Protein AF-M8ECX6-F1 (afdb_monomer)

Foldseek 3Di:
DVVVVVVVVVVVVVLVVQQVVCVVVVHDSVVSVVCVVPVCPVDDPVVVVVVVVVVVVVVVVVVVVVVVVVVVVD

Sequence (74 aa):
MKSLLIFLFLTILSLLFAMAMDVLIGLGAPASLQNLANLFWIMSPAEYILVIFLLIVIVFHFAHTFKHAKETKR

Mean predicted aligned error: 8.44 Å

Solvent-accessible surface area (backbone atoms only — not comparable to full-atom values): 4271 Å² total; per-residue (Å²): 115,69,67,56,54,52,50,51,51,51,51,53,51,52,53,53,49,53,43,50,52,32,44,75,75,67,41,52,72,74,56,33,59,52,41,73,75,35,92,61,67,88,54,52,76,68,55,51,51,50,54,52,51,52,50,53,53,51,53,51,52,51,54,51,51,54,50,54,59,55,62,77,76,110

Structure (mmCIF, N/CA/C/O backbone):
data_AF-M8ECX6-F1
#
_entry.id   AF-M8ECX6-F1
#
loop_
_atom_site.group_PDB
_atom_site.id
_atom_site.type_symbol
_atom_site.label_atom_id
_atom_site.label_alt_id
_atom_site.label_comp_id
_atom_site.label_asym_id
_atom_site.label_entity_id
_atom_site.label_seq_id
_atom_site.pdbx_PDB_ins_code
_atom_site.Cartn_x
_atom_site.Cartn_y
_atom_site.Cartn_z
_atom_site.occupancy
_atom_site.B_iso_or_equiv
_atom_site.auth_seq_id
_atom_site.auth_comp_id
_atom_site.auth_asym_id
_atom_site.auth_atom_id
_atom_site.pdbx_PDB_model_num
ATOM 1 N N . MET A 1 1 ? 0.595 -21.603 19.100 1.00 63.94 1 MET A N 1
ATOM 2 C CA . MET A 1 1 ? 1.756 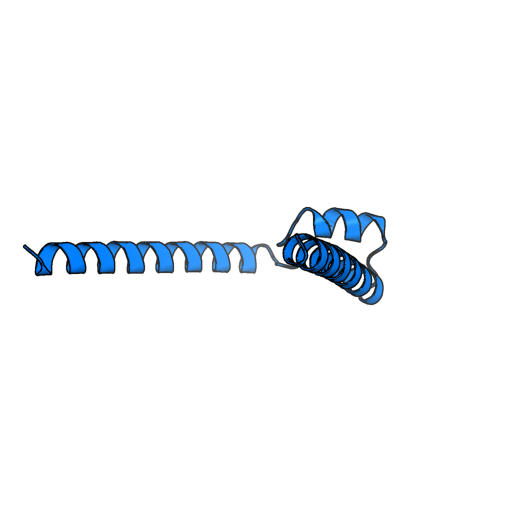-21.565 18.177 1.00 63.94 1 MET A CA 1
ATOM 3 C C . MET A 1 1 ? 1.426 -21.916 16.721 1.00 63.94 1 MET A C 1
ATOM 5 O O . MET A 1 1 ? 2.132 -21.443 15.846 1.00 63.94 1 MET A O 1
ATOM 9 N N . LYS A 1 2 ? 0.342 -22.654 16.422 1.00 78.06 2 LYS A N 1
ATOM 10 C CA . LYS A 1 2 ? -0.098 -22.921 15.032 1.00 78.06 2 LYS A CA 1
ATOM 11 C C . LYS A 1 2 ? -0.535 -21.658 14.271 1.00 78.06 2 LYS A C 1
ATOM 13 O O . LYS A 1 2 ? -0.237 -21.517 13.094 1.00 78.06 2 LYS A O 1
ATOM 18 N N . SER A 1 3 ? -1.181 -20.717 14.960 1.00 89.62 3 SER A N 1
ATOM 19 C CA . SER A 1 3 ? -1.619 -19.439 14.383 1.00 89.62 3 SER A CA 1
ATOM 20 C C . SER A 1 3 ? -0.463 -18.562 13.898 1.00 89.62 3 SER A C 1
ATOM 22 O O . SER A 1 3 ? -0.603 -17.902 12.878 1.00 89.62 3 SER A O 1
ATOM 24 N N . LEU A 1 4 ? 0.685 -18.586 14.583 1.00 94.56 4 LEU A N 1
ATOM 25 C CA . LEU A 1 4 ? 1.863 -17.805 14.194 1.00 94.56 4 LEU A CA 1
ATOM 26 C C . LEU A 1 4 ? 2.463 -18.326 12.880 1.00 94.56 4 LEU A C 1
ATOM 28 O O . LEU A 1 4 ? 2.795 -17.536 12.006 1.00 94.56 4 LEU A O 1
ATOM 32 N N . LEU A 1 5 ? 2.517 -19.649 12.708 1.00 94.44 5 LEU A N 1
ATOM 33 C CA . LEU A 1 5 ? 2.927 -20.288 11.453 1.00 94.44 5 LEU A CA 1
ATOM 34 C C . LEU A 1 5 ? 1.991 -19.939 10.291 1.00 94.44 5 LEU A C 1
ATOM 36 O O . LEU A 1 5 ? 2.463 -19.607 9.209 1.00 94.44 5 LEU A O 1
ATOM 40 N N . ILE A 1 6 ? 0.675 -19.970 10.525 1.00 94.69 6 ILE A N 1
ATOM 41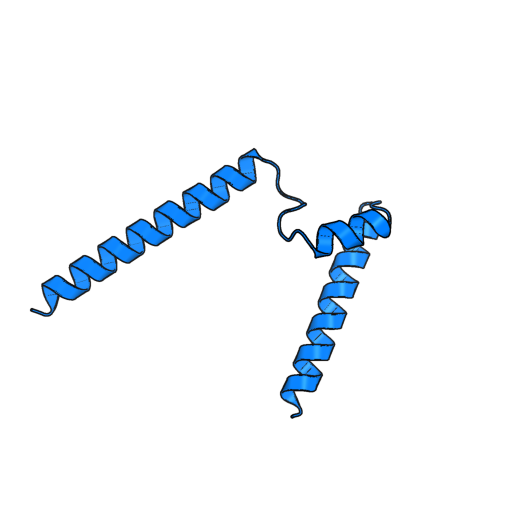 C CA . ILE A 1 6 ? -0.322 -19.586 9.514 1.00 94.69 6 ILE A CA 1
ATOM 42 C C . ILE A 1 6 ? -0.169 -18.106 9.149 1.00 94.69 6 ILE A C 1
ATOM 44 O O . ILE A 1 6 ? -0.174 -17.762 7.973 1.00 94.69 6 ILE A O 1
ATOM 48 N N . PHE A 1 7 ? 0.017 -17.235 10.141 1.00 95.50 7 PHE A N 1
ATOM 49 C CA . PHE A 1 7 ? 0.239 -15.809 9.917 1.00 95.50 7 PHE A CA 1
ATOM 50 C C . PHE A 1 7 ? 1.509 -15.548 9.097 1.00 95.50 7 PHE A C 1
ATOM 52 O O . PHE A 1 7 ? 1.470 -14.802 8.121 1.00 95.50 7 PHE A O 1
ATOM 59 N N . LEU A 1 8 ? 2.622 -16.198 9.450 1.00 95.88 8 LEU A N 1
ATOM 60 C CA . LEU A 1 8 ? 3.882 -16.082 8.716 1.00 95.88 8 LEU A CA 1
ATOM 61 C C . LEU A 1 8 ? 3.730 -16.567 7.269 1.00 95.88 8 LEU A C 1
ATOM 63 O O . LEU A 1 8 ? 4.159 -15.882 6.345 1.00 95.88 8 LEU A O 1
ATOM 67 N N . PHE A 1 9 ? 3.074 -17.712 7.070 1.00 96.44 9 PHE A N 1
ATOM 68 C CA . PHE A 1 9 ? 2.797 -18.253 5.742 1.00 96.44 9 PHE A CA 1
ATOM 69 C C . PHE A 1 9 ? 1.976 -17.278 4.893 1.00 96.44 9 PHE A C 1
ATOM 71 O O . PHE A 1 9 ? 2.361 -16.972 3.767 1.00 96.44 9 PHE A O 1
ATOM 78 N N . LEU A 1 10 ? 0.889 -16.733 5.448 1.00 96.50 10 LEU A N 1
ATOM 79 C CA . LEU A 1 10 ? 0.054 -15.746 4.762 1.00 96.50 10 LEU A CA 1
ATOM 80 C C . LEU A 1 10 ? 0.814 -14.453 4.449 1.00 96.50 10 LEU A C 1
ATOM 82 O O . LEU A 1 10 ? 0.591 -13.865 3.397 1.00 96.50 10 LEU A O 1
ATOM 86 N N . THR A 1 11 ? 1.728 -14.038 5.327 1.00 93.62 11 THR A N 1
ATOM 87 C CA . THR A 1 11 ? 2.553 -12.838 5.127 1.00 93.62 11 THR A CA 1
ATOM 88 C C . THR A 1 11 ? 3.539 -13.033 3.978 1.00 93.62 11 THR A C 1
ATOM 90 O O . THR A 1 11 ? 3.680 -12.169 3.122 1.00 93.62 11 THR A O 1
ATOM 93 N N . ILE A 1 12 ? 4.208 -14.185 3.911 1.00 95.25 12 ILE A N 1
ATOM 94 C CA . ILE A 1 12 ? 5.116 -14.496 2.798 1.00 95.25 12 ILE A CA 1
ATOM 95 C C . ILE A 1 12 ? 4.327 -14.610 1.491 1.00 95.25 12 ILE A C 1
ATOM 97 O O . ILE A 1 12 ? 4.753 -14.087 0.463 1.00 95.25 12 ILE A O 1
ATOM 101 N N . LEU A 1 13 ? 3.160 -15.257 1.532 1.00 96.69 13 LEU A N 1
ATOM 102 C CA . LEU A 1 13 ? 2.309 -15.422 0.361 1.00 96.69 13 LEU A CA 1
ATOM 103 C C . LEU A 1 13 ? 1.813 -14.074 -0.179 1.00 96.69 13 LEU A C 1
ATOM 105 O O . LEU A 1 13 ? 1.830 -13.870 -1.391 1.00 96.69 13 LEU A O 1
ATOM 109 N N . SER A 1 14 ? 1.418 -13.142 0.694 1.00 92.31 14 SER A N 1
ATOM 110 C CA . SER A 1 14 ? 0.982 -11.807 0.273 1.00 92.31 14 SER A CA 1
ATOM 111 C C . SER A 1 14 ? 2.127 -10.975 -0.306 1.00 92.31 14 SER A C 1
ATOM 113 O O . SER A 1 14 ? 1.927 -10.311 -1.321 1.00 92.31 14 SER A O 1
ATOM 115 N N . LEU A 1 15 ? 3.331 -11.058 0.272 1.00 91.19 15 LEU A N 1
ATOM 116 C CA . LEU A 1 15 ? 4.530 -10.400 -0.258 1.00 91.19 15 LEU A CA 1
ATOM 117 C C . LEU A 1 15 ? 4.879 -10.917 -1.659 1.00 91.19 15 LEU A C 1
ATOM 119 O O . LEU A 1 15 ? 5.077 -10.125 -2.576 1.00 91.19 15 LEU A O 1
ATOM 123 N N . LEU A 1 16 ? 4.902 -12.240 -1.846 1.00 92.94 16 LEU A N 1
ATOM 124 C CA . LEU A 1 16 ? 5.172 -12.851 -3.150 1.00 92.94 16 LEU A CA 1
ATOM 125 C C . LEU A 1 16 ? 4.105 -12.488 -4.181 1.00 92.94 16 LEU A C 1
ATOM 127 O O . LEU A 1 16 ? 4.437 -12.217 -5.332 1.00 92.94 16 LEU A O 1
ATOM 131 N N . PHE A 1 17 ? 2.837 -12.460 -3.772 1.00 92.88 17 PHE A N 1
ATOM 132 C CA . PHE A 1 17 ? 1.745 -12.053 -4.646 1.00 92.88 17 PHE A CA 1
ATOM 133 C C . PHE A 1 17 ? 1.886 -10.589 -5.083 1.00 92.88 17 PHE A C 1
ATOM 135 O O . PHE A 1 17 ? 1.761 -10.300 -6.270 1.00 92.88 17 PHE A O 1
ATOM 142 N N . ALA A 1 18 ? 2.214 -9.678 -4.161 1.00 89.19 18 ALA A N 1
ATOM 143 C CA . ALA A 1 18 ? 2.474 -8.276 -4.488 1.00 89.19 18 ALA A CA 1
ATOM 144 C C . ALA A 1 18 ? 3.637 -8.133 -5.485 1.00 89.19 18 ALA A C 1
ATOM 146 O O . ALA A 1 18 ? 3.492 -7.464 -6.505 1.00 89.19 18 ALA A O 1
ATOM 147 N N . MET A 1 19 ? 4.746 -8.846 -5.257 1.00 90.62 19 MET A N 1
ATOM 148 C CA . MET A 1 19 ? 5.883 -8.828 -6.183 1.00 90.62 19 MET A CA 1
ATOM 149 C C . MET A 1 19 ? 5.544 -9.414 -7.556 1.00 90.62 19 MET A C 1
ATOM 151 O O . MET A 1 19 ? 5.990 -8.898 -8.579 1.00 90.62 19 MET A O 1
ATOM 155 N N . ALA A 1 20 ? 4.747 -10.483 -7.603 1.00 91.88 20 ALA A N 1
ATOM 156 C CA . ALA A 1 20 ? 4.300 -11.072 -8.859 1.00 91.88 20 ALA A CA 1
ATOM 157 C C . ALA A 1 20 ? 3.440 -10.087 -9.664 1.00 91.88 20 ALA A C 1
ATOM 159 O O . ALA A 1 20 ? 3.624 -9.972 -10.873 1.00 91.88 20 ALA A O 1
ATOM 160 N N . MET A 1 21 ? 2.547 -9.346 -9.001 1.00 90.75 21 MET A N 1
ATOM 161 C CA . MET A 1 21 ? 1.740 -8.309 -9.649 1.00 90.75 21 MET A CA 1
ATOM 162 C C . MET A 1 21 ? 2.606 -7.184 -10.215 1.00 90.75 21 MET A C 1
ATOM 164 O O . MET A 1 21 ? 2.401 -6.789 -11.360 1.00 90.75 21 MET A O 1
ATOM 168 N N . ASP A 1 22 ? 3.610 -6.726 -9.466 1.00 89.19 22 ASP A N 1
ATOM 169 C CA . ASP A 1 22 ? 4.551 -5.712 -9.947 1.00 89.19 22 ASP A CA 1
ATOM 170 C C . ASP A 1 22 ? 5.270 -6.177 -11.222 1.00 89.19 22 ASP A C 1
ATOM 172 O O . ASP A 1 22 ? 5.309 -5.454 -12.220 1.00 89.19 22 ASP A O 1
ATOM 176 N N . VAL A 1 23 ? 5.767 -7.417 -11.229 1.00 89.12 23 VAL A N 1
ATOM 177 C CA . VAL A 1 23 ? 6.446 -8.002 -12.396 1.00 89.12 23 VAL A CA 1
ATOM 178 C C . VAL A 1 23 ? 5.499 -8.166 -13.588 1.00 89.12 23 VAL A C 1
ATOM 180 O O . VAL A 1 23 ? 5.897 -7.881 -14.716 1.00 89.12 23 VAL A O 1
ATOM 183 N N . LEU A 1 24 ? 4.245 -8.577 -13.369 1.00 91.69 24 LEU A N 1
ATOM 184 C CA . LEU A 1 24 ? 3.236 -8.701 -14.433 1.00 91.69 24 LEU A CA 1
ATOM 185 C C . LEU A 1 24 ? 2.890 -7.354 -15.080 1.00 91.69 24 LEU A C 1
ATOM 187 O O . LEU A 1 24 ? 2.595 -7.305 -16.272 1.00 91.69 24 LEU A O 1
ATOM 191 N N . ILE A 1 25 ? 2.961 -6.266 -14.312 1.00 89.31 25 ILE A N 1
ATOM 192 C CA . ILE A 1 25 ? 2.770 -4.890 -14.795 1.00 89.31 25 ILE A CA 1
ATOM 193 C C . ILE A 1 25 ? 4.052 -4.358 -15.478 1.00 89.31 25 ILE A C 1
ATOM 195 O O . ILE A 1 25 ? 4.069 -3.262 -16.035 1.00 89.31 25 ILE A O 1
ATOM 199 N N . GLY A 1 26 ? 5.125 -5.155 -15.508 1.00 89.31 26 GLY A N 1
ATOM 200 C CA . GLY A 1 26 ? 6.395 -4.821 -16.151 1.00 89.31 26 GLY A CA 1
ATOM 201 C C . GLY A 1 26 ? 7.359 -4.048 -15.253 1.00 89.31 26 GLY A C 1
ATOM 202 O O . GLY A 1 26 ? 8.377 -3.549 -15.737 1.00 89.31 26 GLY A O 1
ATOM 203 N N . LEU A 1 27 ? 7.078 -3.945 -13.951 1.00 85.88 27 LEU A N 1
ATOM 204 C CA . LEU A 1 27 ? 8.007 -3.353 -12.996 1.00 85.88 27 LEU A CA 1
ATOM 205 C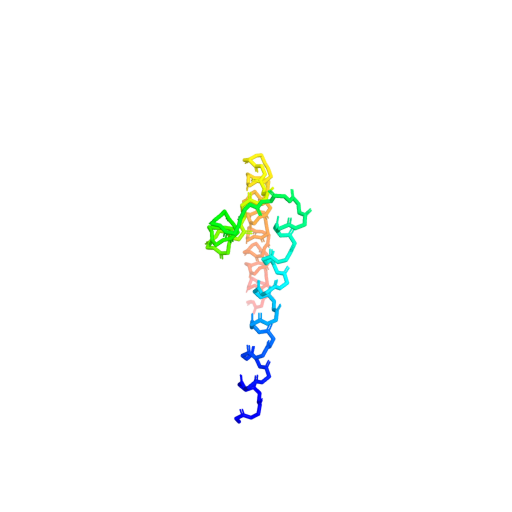 C . LEU A 1 27 ? 9.133 -4.347 -12.705 1.00 85.88 27 LEU A C 1
ATOM 207 O O . LEU A 1 27 ? 8.911 -5.521 -12.411 1.00 85.88 27 LEU A O 1
ATOM 211 N N . GLY A 1 28 ? 10.376 -3.875 -12.788 1.00 87.62 28 GLY A N 1
ATOM 212 C CA . GLY A 1 28 ? 11.532 -4.695 -12.442 1.00 87.62 28 GLY A CA 1
ATOM 213 C C . GLY A 1 28 ? 11.538 -5.077 -10.957 1.00 87.62 28 GLY A C 1
ATOM 214 O O . GLY A 1 28 ? 11.051 -4.330 -10.107 1.00 87.62 28 GLY A O 1
ATOM 215 N N . ALA A 1 29 ? 12.179 -6.200 -10.624 1.00 82.56 29 ALA A N 1
ATOM 216 C CA . ALA A 1 29 ? 12.330 -6.663 -9.239 1.00 82.56 29 ALA A CA 1
ATOM 217 C C . ALA A 1 29 ? 12.859 -5.591 -8.249 1.00 82.56 29 ALA A C 1
ATOM 219 O O . ALA A 1 29 ? 12.355 -5.540 -7.126 1.00 82.56 29 ALA A O 1
ATOM 220 N N . PRO A 1 30 ? 13.798 -4.689 -8.622 1.00 86.06 30 PRO A N 1
ATOM 221 C CA . PRO A 1 30 ? 14.240 -3.618 -7.725 1.00 86.06 30 PRO A CA 1
ATOM 222 C C . PRO A 1 30 ? 13.137 -2.605 -7.394 1.00 86.06 30 PRO A C 1
ATOM 224 O O . PRO A 1 30 ? 13.056 -2.140 -6.261 1.00 86.06 30 PRO A O 1
ATOM 227 N N . ALA A 1 31 ? 12.281 -2.276 -8.367 1.00 84.38 31 ALA A N 1
ATOM 228 C CA . ALA A 1 31 ? 11.159 -1.360 -8.166 1.00 84.38 31 ALA A CA 1
ATOM 229 C C . ALA A 1 31 ? 10.082 -2.004 -7.284 1.00 84.38 31 ALA A C 1
ATOM 231 O O . ALA A 1 31 ? 9.559 -1.362 -6.381 1.00 84.38 31 ALA A O 1
ATOM 232 N N . SER A 1 32 ? 9.838 -3.304 -7.459 1.00 86.19 32 SER A N 1
ATOM 233 C CA . SER A 1 32 ? 8.902 -4.049 -6.614 1.00 86.19 32 SER A CA 1
ATOM 234 C C . SER A 1 32 ? 9.312 -4.081 -5.131 1.00 86.19 32 SER A C 1
ATOM 236 O O . SER A 1 32 ? 8.488 -3.917 -4.233 1.00 86.19 32 SER A O 1
ATOM 238 N N . LEU A 1 33 ? 10.613 -4.195 -4.846 1.00 86.00 33 LEU A N 1
ATOM 239 C CA . LEU A 1 33 ? 11.137 -4.076 -3.479 1.00 86.00 33 LEU A CA 1
ATOM 240 C C . LEU A 1 33 ? 10.880 -2.692 -2.862 1.00 86.00 33 LEU A C 1
ATOM 242 O O . LEU A 1 33 ? 10.608 -2.597 -1.666 1.00 86.00 33 LEU A O 1
ATOM 246 N N . GLN A 1 34 ? 10.939 -1.623 -3.661 1.00 86.94 34 GLN A N 1
ATOM 247 C CA . GLN A 1 34 ? 10.600 -0.272 -3.201 1.00 86.94 34 GLN A CA 1
ATOM 248 C C . GLN A 1 34 ? 9.090 -0.116 -2.974 1.00 86.94 34 GLN A C 1
ATOM 250 O O . GLN A 1 34 ? 8.676 0.485 -1.983 1.00 86.94 34 GLN A O 1
ATOM 255 N N . ASN A 1 35 ? 8.272 -0.717 -3.836 1.00 87.62 35 ASN A N 1
ATOM 256 C CA . ASN A 1 35 ? 6.815 -0.742 -3.715 1.00 87.62 35 ASN A CA 1
ATOM 257 C 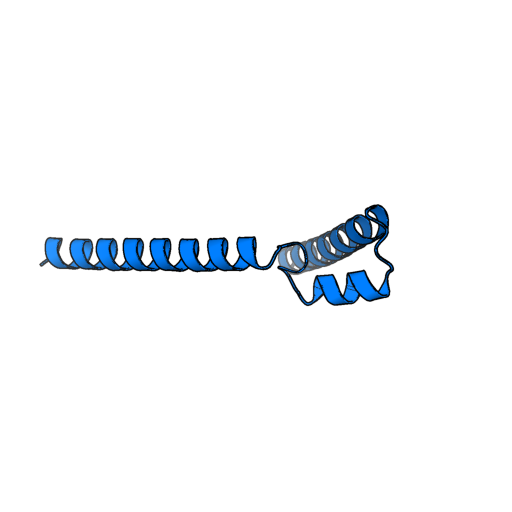C . ASN A 1 35 ? 6.343 -1.463 -2.447 1.00 87.62 35 ASN A C 1
ATOM 259 O O . ASN A 1 35 ? 5.413 -1.010 -1.785 1.00 87.62 35 ASN A O 1
ATOM 263 N N . LEU A 1 36 ? 7.027 -2.536 -2.046 1.00 85.69 36 LEU A N 1
ATOM 264 C CA . LEU A 1 36 ? 6.772 -3.220 -0.775 1.00 85.69 36 LEU A CA 1
ATOM 265 C C . LE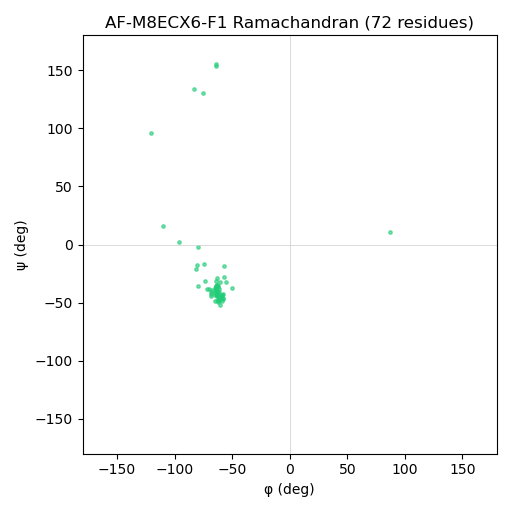U A 1 36 ? 6.986 -2.319 0.450 1.00 85.69 36 LEU A C 1
ATOM 267 O O . LEU A 1 36 ? 6.302 -2.481 1.459 1.00 85.69 36 LEU A O 1
ATOM 271 N N . ALA A 1 37 ? 7.921 -1.368 0.371 1.00 86.25 37 ALA A N 1
ATOM 272 C CA . ALA A 1 37 ? 8.177 -0.409 1.442 1.00 86.25 37 ALA A CA 1
ATOM 273 C C . ALA A 1 37 ? 7.188 0.773 1.438 1.00 86.25 37 ALA A C 1
ATOM 275 O O . ALA A 1 37 ? 7.013 1.424 2.468 1.00 86.25 37 ALA A O 1
ATOM 276 N N . ASN A 1 38 ? 6.529 1.047 0.308 1.00 84.06 38 ASN A N 1
ATOM 277 C CA . ASN A 1 38 ? 5.555 2.125 0.163 1.00 84.06 38 ASN A CA 1
ATOM 278 C C . ASN A 1 38 ? 4.180 1.581 -0.239 1.00 84.06 38 ASN A C 1
ATOM 280 O O . ASN A 1 38 ? 3.879 1.457 -1.419 1.00 84.06 38 ASN A O 1
ATOM 284 N N . LEU A 1 39 ? 3.296 1.367 0.738 1.00 75.69 39 LEU A N 1
ATOM 285 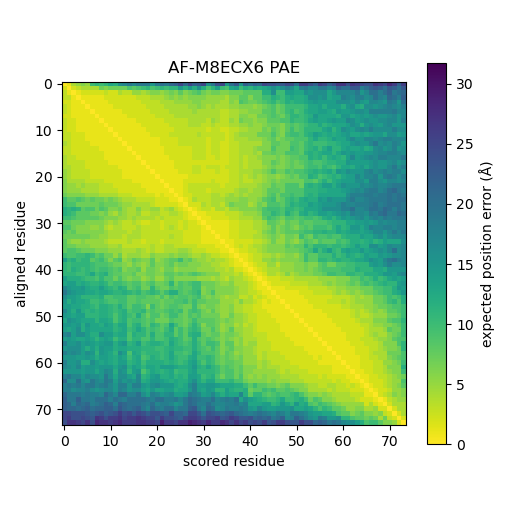C CA . LEU A 1 39 ? 1.940 0.845 0.510 1.00 75.69 39 LEU A CA 1
ATOM 286 C C . LEU A 1 39 ? 1.075 1.669 -0.466 1.00 75.69 39 LEU A C 1
ATOM 288 O O . LEU A 1 39 ? 0.079 1.155 -0.969 1.00 75.69 39 LEU A O 1
ATOM 292 N N . PHE A 1 40 ? 1.430 2.929 -0.726 1.00 81.31 40 PHE A N 1
ATOM 293 C CA . PHE A 1 40 ? 0.662 3.851 -1.567 1.00 81.31 40 PHE A CA 1
ATOM 294 C C . PHE A 1 40 ? 1.350 4.166 -2.899 1.00 81.31 40 PHE A C 1
ATOM 296 O O . PHE A 1 40 ? 0.978 5.126 -3.565 1.00 81.31 40 PHE A O 1
ATOM 303 N N . TRP A 1 41 ? 2.346 3.373 -3.304 1.00 78.88 41 TRP A N 1
ATOM 304 C CA . TRP A 1 41 ? 3.142 3.618 -4.513 1.00 78.88 41 TRP A CA 1
ATOM 305 C C . TRP A 1 41 ? 2.312 3.706 -5.807 1.00 78.88 41 TRP A C 1
ATOM 307 O O . TRP A 1 41 ? 2.711 4.391 -6.745 1.00 78.88 41 TRP A O 1
ATOM 317 N N . ILE A 1 42 ? 1.160 3.030 -5.849 1.00 80.56 42 ILE A N 1
ATOM 318 C CA . ILE A 1 42 ? 0.257 2.988 -7.008 1.00 80.56 42 ILE A CA 1
ATOM 319 C C . ILE A 1 42 ? -0.633 4.230 -7.119 1.00 80.56 42 ILE A C 1
ATOM 321 O O . ILE A 1 42 ? -1.205 4.477 -8.178 1.00 80.56 42 ILE A O 1
ATOM 325 N N . MET A 1 43 ? -0.770 4.999 -6.037 1.00 86.12 43 MET A N 1
ATOM 326 C CA . MET A 1 43 ? -1.666 6.148 -6.005 1.00 86.12 43 MET A CA 1
ATOM 327 C C . MET A 1 43 ? -1.002 7.377 -6.612 1.00 86.12 43 MET A C 1
ATOM 329 O O . MET A 1 43 ? 0.121 7.753 -6.275 1.00 86.12 43 MET A O 1
ATOM 333 N N . SER A 1 44 ? -1.750 8.066 -7.464 1.00 86.31 44 SER A N 1
ATOM 334 C CA . SER A 1 44 ? -1.408 9.408 -7.906 1.00 86.31 44 SER A CA 1
ATOM 335 C C . SER A 1 44 ? -1.427 10.397 -6.725 1.00 86.31 44 SER A C 1
ATOM 337 O O . SER A 1 44 ? -2.165 10.209 -5.751 1.00 86.31 44 SER A O 1
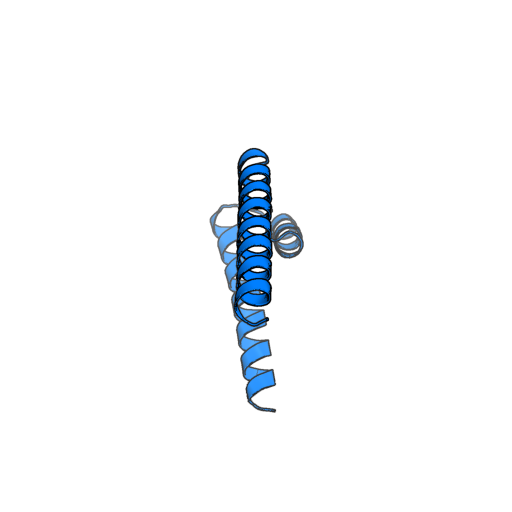ATOM 339 N N . PRO A 1 45 ? -0.682 11.515 -6.805 1.00 86.00 45 PRO A N 1
ATOM 340 C CA . PRO A 1 45 ? -0.705 12.542 -5.761 1.00 86.00 45 PRO A CA 1
ATOM 341 C C . PRO A 1 45 ? -2.114 13.076 -5.452 1.00 86.00 45 PRO A C 1
ATOM 343 O O . PRO A 1 45 ? -2.415 13.404 -4.306 1.00 86.00 45 PRO A O 1
ATOM 346 N N . ALA A 1 46 ? -2.995 13.134 -6.457 1.00 89.12 46 ALA A N 1
ATOM 347 C CA . ALA A 1 46 ? -4.382 13.561 -6.286 1.00 89.12 46 ALA A CA 1
ATOM 348 C C . ALA A 1 46 ? -5.200 12.555 -5.459 1.00 89.12 46 ALA A C 1
ATOM 350 O O . ALA A 1 46 ? -5.938 12.950 -4.556 1.00 89.12 46 ALA A O 1
ATOM 351 N N . GLU A 1 47 ? -5.035 11.256 -5.718 1.00 89.19 47 GLU A N 1
ATOM 352 C CA . GLU A 1 47 ? -5.678 10.193 -4.937 1.00 89.19 47 GLU A CA 1
ATOM 353 C C . GLU A 1 47 ? -5.185 10.195 -3.488 1.00 89.19 47 GLU A C 1
ATOM 355 O O . GLU A 1 47 ? -5.981 10.020 -2.567 1.00 89.19 47 GLU A O 1
ATOM 360 N N . TYR A 1 48 ? -3.905 10.501 -3.266 1.00 88.25 48 TYR A N 1
ATOM 361 C CA . TYR A 1 48 ? -3.342 10.634 -1.923 1.00 88.25 48 TYR A CA 1
ATOM 362 C C . TYR A 1 48 ? -4.045 11.732 -1.109 1.00 88.25 48 TYR A C 1
ATOM 364 O O . TYR A 1 48 ? -4.435 11.523 0.042 1.00 88.25 48 TYR A O 1
ATOM 372 N N . ILE A 1 49 ? -4.275 12.894 -1.729 1.00 91.69 49 ILE A N 1
ATOM 373 C CA . ILE A 1 49 ? -5.005 14.010 -1.113 1.00 91.69 49 ILE A CA 1
ATOM 374 C C . ILE A 1 49 ? -6.448 13.603 -0.791 1.00 91.69 49 ILE A C 1
ATOM 376 O O . ILE A 1 49 ? -6.943 13.921 0.291 1.00 91.69 49 ILE A O 1
ATOM 380 N N . LEU A 1 50 ? -7.112 12.869 -1.689 1.00 94.44 50 LEU A N 1
ATOM 381 C CA . LEU A 1 50 ? -8.477 12.385 -1.467 1.00 94.44 50 LEU A CA 1
ATOM 382 C C . LEU A 1 50 ? -8.563 11.414 -0.285 1.00 94.44 50 LEU A C 1
ATOM 384 O O . LEU A 1 50 ? -9.465 11.544 0.541 1.00 94.44 50 LEU A O 1
ATOM 388 N N . VAL A 1 51 ? -7.618 10.478 -0.164 1.00 91.7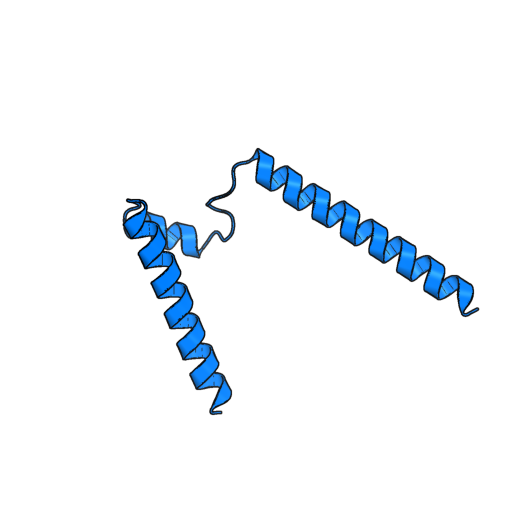5 51 VAL A N 1
ATOM 389 C CA . VAL A 1 51 ? -7.565 9.525 0.958 1.00 91.75 51 VAL A CA 1
ATOM 390 C C . VAL A 1 51 ? -7.342 10.253 2.285 1.00 91.75 51 VAL A C 1
ATOM 392 O O . VAL A 1 51 ? -8.026 9.964 3.268 1.00 91.75 51 VAL A O 1
ATOM 395 N N . ILE A 1 52 ? -6.437 11.237 2.317 1.00 91.75 52 ILE A N 1
ATOM 396 C CA . ILE A 1 52 ? -6.206 12.069 3.507 1.00 91.75 52 ILE A CA 1
ATOM 397 C C . ILE A 1 52 ? -7.470 12.847 3.876 1.00 91.75 52 ILE A C 1
ATOM 399 O O . ILE A 1 52 ? -7.872 12.861 5.040 1.00 91.75 52 ILE A O 1
ATOM 403 N N . PHE A 1 53 ? -8.119 13.473 2.895 1.00 95.56 53 PHE A N 1
ATOM 404 C CA . PHE A 1 53 ? -9.350 14.221 3.121 1.00 95.56 53 PHE A CA 1
ATOM 405 C C . PHE A 1 53 ? -10.459 13.323 3.684 1.00 95.56 53 PHE A C 1
ATOM 407 O O . PHE A 1 53 ? -11.096 13.673 4.678 1.00 95.56 53 PHE A O 1
ATOM 414 N N . LEU A 1 54 ? -10.638 12.131 3.109 1.00 95.50 54 LEU A N 1
ATOM 415 C CA . LEU A 1 54 ? -11.593 11.135 3.590 1.00 95.50 54 LEU A CA 1
ATOM 416 C C . LEU A 1 54 ? -11.309 10.741 5.049 1.00 95.50 54 LEU A C 1
ATOM 418 O O . LEU A 1 54 ? -12.226 10.721 5.869 1.00 95.50 54 LEU A O 1
ATOM 422 N N . LEU A 1 55 ? -10.044 10.480 5.394 1.00 94.62 55 LEU A N 1
ATOM 423 C CA . LEU A 1 55 ? -9.630 10.164 6.764 1.00 94.62 55 LEU A CA 1
ATOM 424 C C . LEU A 1 55 ? -9.986 11.286 7.745 1.00 94.62 55 LEU A C 1
ATOM 426 O O . LEU A 1 55 ? -10.519 11.006 8.818 1.00 94.62 55 LEU A O 1
ATOM 430 N N . ILE A 1 56 ? -9.753 12.548 7.375 1.00 96.31 56 ILE A N 1
ATOM 431 C CA . ILE A 1 56 ? -10.104 13.708 8.208 1.00 96.31 56 ILE A CA 1
ATOM 432 C C . ILE A 1 56 ? -11.616 13.765 8.445 1.00 96.31 56 ILE A C 1
ATOM 434 O O . ILE A 1 56 ? -12.051 13.930 9.586 1.00 96.31 56 ILE A O 1
ATOM 438 N N . VAL A 1 57 ? -12.421 13.593 7.392 1.00 96.25 57 VAL A N 1
ATOM 439 C CA . VAL A 1 57 ? -13.889 13.602 7.492 1.00 96.25 57 VAL A CA 1
ATOM 440 C C . VAL A 1 57 ? -14.379 12.489 8.415 1.00 96.25 57 VAL A C 1
ATOM 442 O O . VAL A 1 57 ? -15.206 12.741 9.292 1.00 96.25 57 VAL A O 1
ATOM 445 N N . ILE A 1 58 ? -13.842 11.276 8.265 1.00 95.94 58 ILE A N 1
ATOM 446 C CA . ILE A 1 58 ? -14.187 10.130 9.112 1.00 95.94 58 ILE A CA 1
ATOM 447 C C . ILE A 1 58 ? -13.840 10.432 10.572 1.00 95.94 58 ILE A C 1
ATOM 449 O O . ILE A 1 58 ? -14.705 10.323 11.438 1.00 95.94 58 ILE A O 1
ATOM 453 N N . VAL A 1 59 ? -12.608 10.864 10.859 1.00 95.69 59 VAL A N 1
ATOM 454 C CA . VAL A 1 59 ? -12.171 11.178 12.228 1.00 95.69 59 VAL A CA 1
ATOM 455 C C . VAL A 1 59 ? -13.041 12.270 12.847 1.00 95.69 59 VAL A C 1
ATOM 457 O O . VAL A 1 59 ? -13.468 12.130 13.992 1.00 95.69 59 VAL A O 1
ATOM 460 N N . PHE A 1 60 ? -13.359 13.325 12.096 1.00 95.56 60 PHE A N 1
ATOM 461 C CA . PHE A 1 60 ? -14.215 14.405 12.579 1.00 95.56 60 PHE A CA 1
ATOM 462 C C . PHE A 1 60 ? -15.641 13.922 12.863 1.00 95.56 60 PHE A C 1
ATOM 464 O O . PHE A 1 60 ? -16.209 14.233 13.911 1.00 95.56 60 PHE A O 1
ATOM 471 N N . HIS A 1 61 ? -16.208 13.111 11.969 1.00 93.88 61 HIS A N 1
ATOM 472 C CA . HIS A 1 61 ? -17.540 12.543 12.142 1.00 93.88 61 HIS A CA 1
ATOM 473 C C . HIS A 1 61 ? -17.616 11.615 13.361 1.00 93.88 61 HIS A C 1
ATOM 475 O O . HIS A 1 61 ? -18.550 11.714 14.163 1.00 93.88 61 HIS A O 1
ATOM 481 N N . PHE A 1 62 ? -16.610 10.758 13.549 1.00 93.31 62 PHE A N 1
ATOM 482 C CA . PHE A 1 62 ? -16.506 9.915 14.736 1.00 93.31 62 PHE A CA 1
ATOM 483 C C . PHE A 1 62 ? -16.344 10.761 15.998 1.00 93.31 62 PHE A C 1
ATOM 485 O O . PHE A 1 62 ? -17.092 10.558 16.949 1.00 93.31 62 PHE A O 1
ATOM 492 N N . ALA A 1 63 ? -15.442 11.746 16.013 1.00 91.81 63 ALA A N 1
ATOM 493 C CA . ALA A 1 63 ? -15.239 12.625 17.165 1.00 91.81 63 ALA A CA 1
ATOM 494 C C . ALA A 1 63 ? -16.525 13.371 17.559 1.00 91.81 63 ALA A C 1
ATOM 496 O O . ALA A 1 63 ? -16.871 13.437 18.740 1.00 91.81 63 ALA A O 1
ATOM 497 N N . HIS A 1 64 ? -17.269 13.874 16.573 1.00 90.69 64 HIS A N 1
ATOM 498 C CA . HIS A 1 64 ? -18.565 14.509 16.785 1.00 90.69 64 HIS A CA 1
ATOM 499 C C . HIS A 1 64 ? -19.585 13.522 17.371 1.00 90.69 64 HIS A C 1
ATOM 501 O O . HIS A 1 64 ? -20.203 13.804 18.395 1.00 90.69 64 HIS A O 1
ATOM 507 N N . THR A 1 65 ? -19.713 12.332 16.783 1.00 89.50 65 THR A N 1
ATOM 508 C CA . THR A 1 65 ? -20.632 11.285 17.259 1.00 89.50 65 THR A CA 1
ATOM 509 C C . THR A 1 65 ? -20.295 10.825 18.681 1.00 89.50 65 THR A C 1
ATOM 511 O O . THR A 1 65 ? -21.187 10.690 19.517 1.00 89.50 65 THR A O 1
ATOM 514 N N . PHE A 1 66 ? -19.009 10.663 19.007 1.00 87.44 66 PHE A N 1
ATOM 515 C CA . PHE A 1 66 ? -18.553 10.349 20.364 1.00 87.44 66 PHE A CA 1
ATOM 516 C C . PHE A 1 66 ? -18.859 11.470 21.363 1.00 87.44 66 PHE A C 1
ATOM 518 O O . PHE A 1 66 ? -19.193 11.181 22.514 1.00 87.44 66 PHE A O 1
ATOM 525 N N . LYS A 1 67 ? -18.778 12.740 20.945 1.00 84.81 67 LYS A N 1
ATOM 526 C CA . LYS A 1 67 ? -19.131 13.884 21.795 1.00 84.81 67 LYS A CA 1
ATOM 527 C C . LYS A 1 67 ? -20.624 13.878 22.145 1.00 84.81 67 LYS A C 1
ATOM 529 O O . LYS A 1 67 ? -20.962 13.926 23.326 1.00 84.81 67 LYS A O 1
ATOM 534 N N . HIS A 1 68 ? -21.500 13.701 21.155 1.00 75.75 68 HIS A N 1
ATOM 535 C CA . HIS A 1 68 ? -22.956 13.609 21.366 1.00 75.75 68 HIS A CA 1
ATOM 536 C C . HIS A 1 68 ? -23.368 12.388 22.195 1.00 75.75 68 HIS A C 1
ATOM 538 O O . HIS A 1 68 ? -24.224 12.483 23.077 1.00 75.75 68 HIS A O 1
ATOM 544 N N . ALA A 1 69 ? -22.709 11.245 21.984 1.00 77.38 69 ALA A N 1
ATOM 545 C CA . ALA A 1 69 ? -22.934 10.044 22.787 1.00 77.38 69 ALA A CA 1
ATOM 546 C C . ALA A 1 69 ? -22.554 10.233 24.269 1.00 77.38 69 ALA A C 1
ATOM 548 O O . ALA A 1 69 ? -23.133 9.583 25.142 1.00 77.38 69 ALA A O 1
ATOM 549 N N . LYS A 1 70 ? -21.591 11.118 24.568 1.00 71.81 70 LYS A N 1
ATOM 550 C CA . LYS A 1 70 ? -21.171 11.438 25.939 1.00 71.81 70 LYS A CA 1
ATOM 551 C C . LYS A 1 70 ? -22.123 12.419 26.628 1.00 71.81 70 LYS A C 1
ATOM 553 O O . LYS A 1 70 ? -22.356 12.274 27.823 1.00 71.81 70 LYS A O 1
ATOM 558 N N . GLU A 1 71 ? -22.678 13.378 25.890 1.00 70.94 71 GLU A N 1
ATOM 559 C CA . GLU A 1 71 ? -23.635 14.368 26.411 1.00 70.94 71 GLU A CA 1
ATOM 560 C C . GLU A 1 71 ? -25.022 13.759 26.682 1.00 70.94 71 GLU A C 1
ATOM 562 O O . GLU A 1 71 ? -25.659 14.128 27.657 1.00 70.94 71 GLU A O 1
ATOM 567 N N . THR A 1 72 ? -25.446 12.752 25.910 1.00 69.38 72 THR A N 1
ATOM 568 C CA . THR A 1 72 ? -26.748 12.068 26.096 1.00 69.38 72 THR A CA 1
ATOM 569 C C . THR A 1 72 ? -26.777 11.108 27.302 1.00 69.38 72 THR A C 1
ATOM 571 O O . THR A 1 72 ? -27.843 10.690 27.744 1.00 69.38 72 THR A O 1
ATOM 574 N N . LYS A 1 73 ? -25.612 10.719 27.841 1.00 58.78 73 LYS A N 1
ATOM 575 C CA . LYS A 1 73 ? -25.490 9.812 29.002 1.00 58.78 73 LYS A CA 1
ATOM 576 C C . LYS A 1 73 ? -25.319 10.533 30.347 1.00 58.78 73 LYS A C 1
ATOM 578 O O . LYS A 1 73 ? -25.107 9.854 31.352 1.00 58.78 73 LYS A O 1
ATOM 583 N N . ARG A 1 74 ? -25.338 11.867 30.364 1.00 51.75 74 ARG A N 1
ATOM 584 C CA . ARG A 1 74 ? -25.177 12.695 31.565 1.00 51.75 74 ARG A CA 1
ATOM 585 C C . ARG A 1 74 ? -26.517 13.266 32.000 1.00 51.75 74 ARG A C 1
ATOM 587 O O . ARG A 1 74 ? -26.692 13.388 33.229 1.00 51.75 74 ARG A O 1
#

Secondary structure (DSSP, 8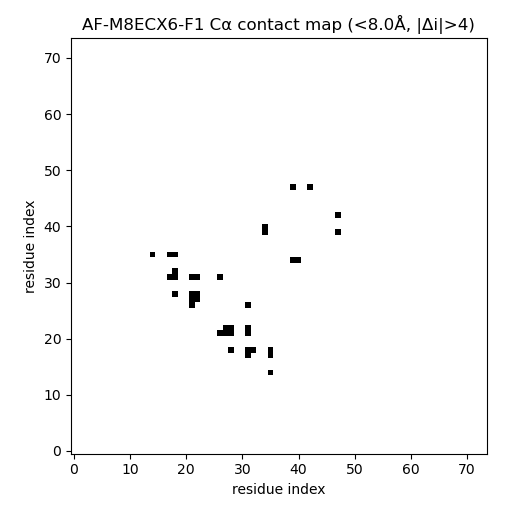-state):
-HHHHHHHHHHHHHHHHHHHHHHHTT--HHHHHHHHH-TTTTS-HHHHHHHHHHHHHHHHHHHHHHHHHHHTT-

pLDDT: mean 87.55, std 8.82, range [51.75, 96.69]

Organism: NCBI:txid1300222

InterPro domains:
  IPR058725 YczF [PF26310] (1-66)

Radius of gyration: 19.69 Å; Cα contacts (8 Å, |Δi|>4): 19; chains: 1; bounding box: 41×37×48 Å